Protein AF-A0A5B7B809-F1 (afdb_monomer_lite)

Organism: Davidia involucrata (NCBI:txid16924)

Radius of gyration: 21.1 Å; chains: 1; bounding box: 66×47×59 Å

Structure (mmCIF, N/CA/C/O backbone):
data_AF-A0A5B7B809-F1
#
_entry.id   AF-A0A5B7B809-F1
#
loop_
_atom_site.group_PDB
_atom_site.id
_atom_site.type_symbol
_atom_site.label_atom_id
_atom_site.label_alt_id
_atom_site.label_comp_id
_atom_site.label_asym_id
_atom_site.label_entity_id
_atom_site.label_seq_id
_atom_site.pdbx_PDB_ins_code
_atom_site.Cartn_x
_atom_site.Cartn_y
_atom_site.Cartn_z
_atom_site.occupancy
_atom_site.B_iso_or_equiv
_atom_site.auth_seq_id
_atom_site.auth_comp_id
_atom_site.auth_asym_id
_atom_site.auth_atom_id
_atom_site.pdbx_PDB_model_num
ATOM 1 N N . MET A 1 1 ? 51.586 -16.827 5.866 1.00 37.41 1 MET A N 1
ATOM 2 C CA . MET A 1 1 ? 50.825 -16.587 4.621 1.00 37.41 1 MET A CA 1
ATOM 3 C C . MET A 1 1 ? 49.562 -17.433 4.692 1.00 37.41 1 MET A C 1
ATOM 5 O O . MET A 1 1 ? 49.615 -18.601 4.342 1.00 37.41 1 MET A O 1
ATOM 9 N N . ALA A 1 2 ? 48.480 -16.901 5.261 1.00 33.03 2 ALA A N 1
ATOM 10 C CA . ALA A 1 2 ? 47.206 -17.611 5.358 1.00 33.03 2 ALA A CA 1
ATOM 11 C C . ALA A 1 2 ? 46.250 -17.014 4.320 1.00 33.03 2 ALA A C 1
ATOM 13 O O . ALA A 1 2 ? 45.873 -15.849 4.419 1.00 33.03 2 ALA A O 1
ATOM 14 N N . THR A 1 3 ? 45.928 -17.790 3.290 1.00 38.66 3 THR A N 1
ATOM 15 C CA . THR A 1 3 ? 44.943 -17.448 2.263 1.00 38.66 3 THR A CA 1
ATOM 16 C C . THR A 1 3 ? 43.548 -17.733 2.808 1.00 38.66 3 THR A C 1
ATOM 18 O O . THR A 1 3 ? 43.188 -18.892 3.003 1.00 38.66 3 THR A O 1
ATOM 21 N N . ALA A 1 4 ? 42.774 -16.682 3.072 1.00 37.88 4 ALA A N 1
ATOM 22 C CA . ALA A 1 4 ? 41.364 -16.802 3.412 1.00 37.88 4 ALA A CA 1
ATOM 23 C C . ALA A 1 4 ? 40.571 -17.158 2.147 1.00 37.88 4 ALA A C 1
ATOM 25 O O . ALA A 1 4 ? 40.455 -16.359 1.219 1.00 37.88 4 ALA A O 1
ATOM 26 N N . THR A 1 5 ? 40.051 -18.381 2.103 1.00 42.38 5 THR A N 1
ATOM 27 C CA . THR A 1 5 ? 39.074 -18.837 1.116 1.00 42.38 5 THR A CA 1
ATOM 28 C C . THR A 1 5 ? 37.748 -18.132 1.386 1.00 42.38 5 THR A C 1
ATOM 30 O O . THR A 1 5 ? 37.095 -18.389 2.398 1.00 42.38 5 THR A O 1
ATOM 33 N N . GLY A 1 6 ? 37.370 -17.207 0.503 1.00 36.84 6 GLY A N 1
ATOM 34 C CA . GLY A 1 6 ? 36.058 -16.574 0.523 1.00 36.84 6 GLY A CA 1
ATOM 35 C C . GLY A 1 6 ? 34.984 -17.606 0.200 1.00 36.84 6 GLY A C 1
ATOM 36 O O . GLY A 1 6 ? 34.872 -18.051 -0.939 1.00 36.84 6 GLY A O 1
ATOM 37 N N . ASN A 1 7 ? 34.203 -17.996 1.204 1.00 36.16 7 ASN A N 1
ATOM 38 C CA . ASN A 1 7 ? 33.003 -18.791 0.991 1.00 36.16 7 ASN A CA 1
ATOM 39 C C . ASN A 1 7 ? 31.979 -17.921 0.254 1.00 36.16 7 ASN A C 1
ATOM 41 O O . ASN A 1 7 ? 31.489 -16.935 0.808 1.00 36.16 7 ASN A O 1
ATOM 45 N N . SER A 1 8 ? 31.660 -18.275 -0.995 1.00 41.19 8 SER A N 1
ATOM 46 C CA . SER A 1 8 ? 30.515 -17.699 -1.695 1.00 41.19 8 SER A CA 1
ATOM 47 C C . SER A 1 8 ? 29.258 -18.094 -0.931 1.00 41.19 8 SER A C 1
ATOM 49 O O . SER A 1 8 ? 28.931 -19.280 -0.831 1.00 41.19 8 SER A O 1
ATOM 51 N N . ILE A 1 9 ? 28.569 -17.112 -0.363 1.00 42.69 9 ILE A N 1
ATOM 52 C CA . ILE A 1 9 ? 27.292 -17.345 0.297 1.00 42.69 9 ILE A CA 1
ATOM 53 C C . ILE A 1 9 ? 26.290 -17.692 -0.805 1.00 42.69 9 ILE A C 1
ATOM 55 O O . ILE A 1 9 ? 25.851 -16.836 -1.568 1.00 42.69 9 ILE A O 1
ATOM 59 N N . HIS A 1 10 ? 25.972 -18.977 -0.909 1.00 42.28 10 HIS A N 1
ATOM 60 C CA . HIS A 1 10 ? 24.929 -19.494 -1.778 1.00 42.28 10 HIS A CA 1
ATOM 61 C C . HIS A 1 10 ? 23.577 -19.197 -1.107 1.00 42.28 10 HIS A C 1
ATOM 63 O O . HIS A 1 10 ? 23.040 -20.023 -0.371 1.00 42.28 10 HIS A O 1
ATOM 69 N N . LEU A 1 11 ? 23.051 -17.982 -1.290 1.00 39.31 11 LEU A N 1
ATOM 70 C CA . LEU A 1 11 ? 21.690 -17.634 -0.872 1.00 39.31 11 LEU A CA 1
ATOM 71 C C . LEU A 1 11 ? 20.695 -18.232 -1.871 1.00 39.31 11 LEU A C 1
ATOM 73 O O . LEU A 1 11 ? 20.214 -17.558 -2.775 1.00 39.31 11 LEU A O 1
ATOM 77 N N . SER A 1 12 ? 20.381 -19.516 -1.707 1.00 46.53 12 SER A N 1
ATOM 78 C CA . SER A 1 12 ? 19.168 -20.097 -2.280 1.00 46.53 12 SER A CA 1
ATOM 79 C C . SER A 1 12 ? 18.039 -20.010 -1.252 1.00 46.53 12 SER A C 1
ATOM 81 O O . SER A 1 12 ? 17.805 -20.941 -0.483 1.00 46.53 12 SER A O 1
ATOM 83 N N . SER A 1 13 ? 17.333 -18.884 -1.239 1.00 43.41 13 SER A N 1
ATOM 84 C CA . SER A 1 13 ? 15.960 -18.808 -0.743 1.00 43.41 13 SER A CA 1
ATOM 85 C C . SER A 1 13 ? 15.155 -18.038 -1.782 1.00 43.41 13 SER A C 1
ATOM 87 O O . SER A 1 13 ? 15.250 -16.825 -1.927 1.00 43.41 13 SER A O 1
ATOM 89 N N . SER A 1 14 ? 14.427 -18.806 -2.583 1.00 50.31 14 SER A N 1
ATOM 90 C CA . SER A 1 14 ? 13.632 -18.423 -3.747 1.00 50.31 14 SER A CA 1
ATOM 91 C C . SER A 1 14 ? 12.441 -17.535 -3.374 1.00 50.31 14 SER A C 1
ATOM 93 O O . SER A 1 14 ? 11.286 -17.926 -3.521 1.00 50.31 14 SER A O 1
ATOM 95 N N . ARG A 1 15 ? 12.708 -16.335 -2.854 1.00 54.28 15 ARG A N 1
ATOM 96 C CA . ARG A 1 15 ? 11.774 -15.218 -2.973 1.00 54.28 15 ARG A CA 1
ATOM 97 C C . ARG A 1 15 ? 12.020 -14.597 -4.347 1.00 54.28 15 ARG A C 1
ATOM 99 O O . ARG A 1 15 ? 13.177 -14.276 -4.621 1.00 54.28 15 ARG A O 1
ATOM 106 N N . PRO A 1 16 ? 10.990 -14.430 -5.193 1.00 57.25 16 PRO A N 1
ATOM 107 C CA . PRO A 1 16 ? 11.115 -13.638 -6.408 1.00 57.25 16 PRO A CA 1
ATOM 108 C C . PRO A 1 16 ? 11.722 -12.287 -6.029 1.00 57.25 16 PRO A C 1
ATOM 110 O O . PRO A 1 16 ? 11.182 -11.568 -5.181 1.00 57.25 16 PRO A O 1
ATOM 113 N N . GLN A 1 17 ? 12.917 -12.008 -6.537 1.00 74.00 17 GLN A N 1
ATOM 114 C CA . GLN A 1 17 ? 13.654 -10.813 -6.164 1.00 74.00 17 GLN A CA 1
ATOM 115 C C . GLN A 1 17 ? 13.218 -9.697 -7.106 1.00 74.00 17 GLN A C 1
ATOM 117 O O . GLN A 1 17 ? 13.199 -9.875 -8.320 1.00 74.00 17 GLN A O 1
ATOM 122 N N . LEU A 1 18 ? 12.859 -8.539 -6.551 1.00 84.75 18 LEU A N 1
ATOM 123 C CA . LEU A 1 18 ? 12.642 -7.344 -7.362 1.00 84.75 18 LEU A CA 1
ATOM 124 C C . LEU A 1 18 ? 13.931 -7.020 -8.130 1.00 84.75 18 LEU A C 1
ATOM 126 O O . LEU A 1 18 ? 14.962 -6.724 -7.520 1.00 84.75 18 LEU A O 1
ATOM 130 N N . ASP A 1 19 ? 13.861 -7.051 -9.456 1.00 87.06 19 ASP A N 1
ATOM 131 C CA . ASP A 1 19 ? 14.904 -6.561 -10.341 1.00 87.06 19 ASP A CA 1
ATOM 132 C C . ASP A 1 19 ? 14.820 -5.033 -10.409 1.00 87.06 19 ASP A C 1
ATOM 134 O O . ASP A 1 19 ? 13.954 -4.435 -11.054 1.00 87.06 19 ASP A O 1
ATOM 138 N N . LEU A 1 20 ? 15.741 -4.392 -9.692 1.00 89.94 20 LEU A N 1
ATOM 139 C CA . LEU A 1 20 ? 15.871 -2.938 -9.644 1.00 89.94 20 LEU A CA 1
ATOM 140 C C . LEU A 1 20 ? 16.749 -2.390 -10.781 1.00 89.94 20 LEU A C 1
ATOM 142 O O . LEU A 1 20 ? 16.974 -1.178 -10.856 1.00 89.94 20 LEU A O 1
ATOM 146 N N . SER A 1 21 ? 17.282 -3.243 -11.660 1.00 88.19 21 SER A N 1
ATOM 147 C CA . SER A 1 21 ? 18.112 -2.793 -12.773 1.00 88.19 21 SER A CA 1
ATOM 148 C C . SER A 1 21 ? 17.290 -1.935 -13.740 1.00 88.19 21 SER A C 1
ATOM 150 O O . SER A 1 21 ? 16.198 -2.291 -14.180 1.00 88.19 21 SER A O 1
ATOM 152 N N . GLY A 1 22 ? 17.798 -0.737 -14.040 1.00 88.69 22 GLY A N 1
ATOM 153 C CA . GLY A 1 22 ? 17.085 0.236 -14.872 1.00 88.69 22 GLY A CA 1
ATOM 154 C C . GLY A 1 22 ? 15.855 0.869 -14.210 1.00 88.69 22 GLY A C 1
ATOM 155 O O . GLY A 1 22 ? 15.109 1.565 -14.901 1.00 88.69 22 GLY A O 1
ATOM 156 N N . ALA A 1 23 ? 15.636 0.654 -12.906 1.00 92.19 23 ALA A N 1
ATOM 157 C CA . ALA A 1 23 ? 14.515 1.252 -12.197 1.00 92.19 23 ALA A CA 1
ATOM 158 C C . ALA A 1 23 ? 14.549 2.783 -12.283 1.00 92.19 23 ALA A C 1
ATOM 160 O O . ALA A 1 23 ? 15.600 3.412 -12.138 1.00 92.19 23 ALA A O 1
ATOM 161 N N . ALA A 1 24 ? 13.389 3.389 -12.514 1.00 91.56 24 ALA A N 1
ATOM 162 C CA . ALA A 1 24 ? 13.268 4.834 -12.659 1.00 91.56 24 ALA A CA 1
ATOM 163 C C . ALA A 1 24 ? 11.971 5.335 -12.032 1.00 91.56 24 ALA A C 1
ATOM 165 O O . ALA A 1 24 ? 10.927 4.698 -12.155 1.00 91.56 24 ALA A O 1
ATOM 166 N N . ILE A 1 25 ? 12.022 6.510 -11.406 1.00 90.69 25 ILE A N 1
ATOM 167 C CA . ILE A 1 25 ? 10.812 7.190 -10.946 1.00 90.69 25 ILE A CA 1
ATOM 168 C C . ILE A 1 25 ? 10.044 7.664 -12.184 1.00 90.69 25 ILE A C 1
ATOM 170 O O . ILE A 1 25 ? 10.573 8.394 -13.024 1.00 90.69 25 ILE A O 1
ATOM 174 N N . GLN A 1 26 ? 8.800 7.215 -12.303 1.00 83.75 26 GLN A N 1
ATOM 175 C CA . GLN A 1 26 ? 7.858 7.599 -13.336 1.00 83.75 26 GLN A CA 1
ATOM 176 C C . GLN A 1 26 ? 6.754 8.442 -12.696 1.00 83.75 26 GLN A C 1
ATOM 178 O O . GLN A 1 26 ? 5.840 7.921 -12.058 1.00 83.75 26 GLN A O 1
ATOM 183 N N . GLY A 1 27 ? 6.879 9.748 -12.893 1.00 73.94 27 GLY A N 1
ATOM 184 C CA . GLY A 1 27 ? 5.931 10.771 -12.478 1.00 73.94 27 GLY A CA 1
ATOM 185 C C . GLY A 1 27 ? 6.542 12.153 -12.678 1.00 73.94 27 GLY A C 1
ATOM 186 O O . GLY A 1 27 ? 7.763 12.279 -12.816 1.00 73.94 27 GLY A O 1
ATOM 187 N N . ASN A 1 28 ? 5.711 13.188 -12.762 1.00 69.31 28 ASN A N 1
ATOM 188 C CA . ASN A 1 28 ? 6.207 14.566 -12.733 1.00 69.31 28 ASN A CA 1
ATOM 189 C C . ASN A 1 28 ? 6.385 15.023 -11.269 1.00 69.31 28 ASN A C 1
ATOM 191 O O . ASN A 1 28 ? 5.899 14.375 -10.347 1.00 69.31 28 ASN A O 1
ATOM 195 N N . PHE A 1 29 ? 7.071 16.146 -11.038 1.00 65.25 29 PHE A N 1
ATOM 196 C CA . PHE A 1 29 ? 7.251 16.690 -9.680 1.00 65.25 29 PHE A CA 1
ATOM 197 C C . PHE A 1 29 ? 5.934 17.121 -9.003 1.00 65.25 29 PHE A C 1
ATOM 199 O O . PHE A 1 29 ? 5.932 17.418 -7.812 1.00 65.25 29 PHE A O 1
ATOM 206 N N . GLU A 1 30 ? 4.829 17.176 -9.749 1.00 68.50 30 GLU A N 1
ATOM 207 C CA . GLU A 1 30 ? 3.506 17.562 -9.253 1.00 68.50 30 GLU A CA 1
ATOM 208 C C . GLU A 1 30 ? 2.652 16.349 -8.841 1.00 68.50 30 GLU A C 1
ATOM 210 O O . GLU A 1 30 ? 1.626 16.503 -8.173 1.00 68.50 30 GLU A O 1
ATOM 215 N N . GLU A 1 31 ? 3.063 15.134 -9.213 1.00 75.38 31 GLU A N 1
ATOM 216 C CA . GLU A 1 31 ? 2.361 13.899 -8.899 1.00 75.38 31 GLU A CA 1
ATOM 217 C C . GLU A 1 31 ? 2.581 13.544 -7.427 1.00 75.38 31 GLU A C 1
ATOM 219 O O . GLU A 1 31 ? 3.708 13.401 -6.955 1.00 75.38 31 GLU A O 1
ATOM 224 N N . ARG A 1 32 ? 1.480 13.419 -6.675 1.00 77.00 32 ARG A N 1
ATOM 225 C CA . ARG A 1 32 ? 1.528 13.216 -5.218 1.00 77.00 32 ARG A CA 1
ATOM 226 C C . ARG A 1 32 ? 2.172 11.898 -4.801 1.00 77.00 32 ARG A C 1
ATOM 228 O O . ARG A 1 32 ? 2.713 11.832 -3.698 1.00 77.00 32 ARG A O 1
ATOM 235 N N . ASP A 1 33 ? 2.066 10.880 -5.647 1.00 82.81 33 ASP A N 1
ATOM 236 C CA . ASP A 1 33 ? 2.520 9.521 -5.379 1.00 82.81 33 ASP A CA 1
ATOM 237 C C . ASP A 1 33 ? 3.118 8.925 -6.675 1.00 82.81 33 ASP A C 1
ATOM 239 O O . ASP A 1 33 ? 2.459 8.141 -7.360 1.00 82.81 33 ASP A O 1
ATOM 243 N N . PRO A 1 34 ? 4.341 9.337 -7.072 1.00 89.00 34 PRO A N 1
ATOM 244 C CA . PRO A 1 34 ? 4.961 8.864 -8.305 1.00 89.00 34 PRO A CA 1
ATOM 245 C C . PRO A 1 34 ? 5.274 7.366 -8.220 1.00 89.00 34 PRO A C 1
ATOM 247 O O . PRO A 1 34 ? 5.625 6.832 -7.165 1.00 89.00 34 PRO A O 1
ATOM 250 N N . THR A 1 35 ? 5.183 6.679 -9.356 1.00 91.00 35 THR A N 1
ATOM 251 C CA . THR A 1 35 ? 5.447 5.234 -9.437 1.00 91.00 35 THR A CA 1
ATOM 252 C C . THR A 1 35 ? 6.922 4.952 -9.705 1.00 91.00 35 THR A C 1
ATOM 254 O O . THR A 1 35 ? 7.642 5.805 -10.224 1.00 91.00 35 THR A O 1
ATOM 257 N N . ILE A 1 36 ? 7.395 3.746 -9.390 1.00 91.75 36 ILE A N 1
ATOM 258 C CA . ILE A 1 36 ? 8.725 3.285 -9.806 1.00 91.75 36 ILE A CA 1
ATOM 259 C C . ILE A 1 36 ? 8.543 2.288 -10.942 1.00 91.75 36 ILE A C 1
ATOM 261 O O . ILE A 1 36 ? 7.979 1.212 -10.756 1.00 91.75 36 ILE A O 1
ATOM 265 N N . LEU A 1 37 ? 9.030 2.639 -12.125 1.00 91.00 37 LEU A N 1
ATOM 266 C CA . LEU A 1 37 ? 9.118 1.721 -13.246 1.00 91.00 37 LEU A CA 1
ATOM 267 C C . LEU A 1 37 ? 10.228 0.703 -12.980 1.00 91.00 37 LEU A C 1
ATOM 269 O O . LEU A 1 37 ? 11.355 1.095 -12.691 1.00 91.00 37 LEU A O 1
ATOM 273 N N . LEU A 1 38 ? 9.915 -0.579 -13.152 1.00 90.69 38 LEU A N 1
ATOM 274 C CA . LEU A 1 38 ? 10.848 -1.702 -13.092 1.00 90.69 38 LEU A CA 1
ATOM 275 C C . LEU A 1 38 ? 10.884 -2.375 -14.475 1.00 90.69 38 LEU A C 1
ATOM 277 O O . LEU A 1 38 ? 10.089 -3.281 -14.747 1.00 90.69 38 LEU A O 1
ATOM 281 N N . PRO A 1 39 ? 11.737 -1.891 -15.398 1.00 88.50 39 PRO A N 1
ATOM 282 C CA . PRO A 1 39 ? 11.664 -2.257 -16.812 1.00 88.50 39 PRO A CA 1
ATOM 283 C C . PRO A 1 39 ? 12.177 -3.662 -17.128 1.00 88.50 39 PRO A C 1
ATOM 285 O O . PRO A 1 39 ? 11.871 -4.164 -18.200 1.00 88.50 39 PRO A O 1
ATOM 288 N N . ASN A 1 40 ? 12.954 -4.263 -16.226 1.00 87.56 40 ASN A N 1
ATOM 289 C CA . ASN A 1 40 ? 13.552 -5.587 -16.405 1.00 87.56 40 ASN A CA 1
ATOM 290 C C . ASN A 1 40 ? 12.880 -6.656 -15.527 1.00 87.56 40 ASN A C 1
ATOM 292 O O . ASN A 1 40 ? 13.325 -7.802 -15.475 1.00 87.56 40 ASN A O 1
ATOM 296 N N . GLN A 1 41 ? 11.789 -6.289 -14.848 1.00 87.25 41 GLN A N 1
ATOM 297 C CA . GLN A 1 41 ? 11.091 -7.182 -13.939 1.00 87.25 41 GLN A CA 1
ATOM 298 C C . GLN A 1 41 ? 10.377 -8.302 -14.698 1.00 87.25 41 GLN A C 1
ATOM 300 O O . GLN A 1 41 ? 9.337 -8.086 -15.322 1.00 87.25 41 GLN A O 1
ATOM 305 N N . SER A 1 42 ? 10.942 -9.506 -14.629 1.00 79.25 42 SER A N 1
ATOM 306 C CA . SER A 1 42 ? 10.481 -10.665 -15.396 1.00 79.25 42 SER A CA 1
ATOM 307 C C . SER A 1 42 ? 9.603 -11.620 -14.595 1.00 79.25 42 SER A C 1
ATOM 309 O O . SER A 1 42 ? 8.625 -12.124 -15.152 1.00 79.25 42 SER A O 1
ATOM 311 N N . ASP A 1 43 ? 9.864 -11.798 -13.304 1.00 75.25 43 ASP A N 1
ATOM 312 C CA . ASP A 1 43 ? 9.054 -12.656 -12.439 1.00 75.25 43 ASP A CA 1
ATOM 313 C C . ASP A 1 43 ? 7.660 -12.064 -12.218 1.00 75.25 43 ASP A C 1
ATOM 315 O O . ASP A 1 43 ? 7.504 -10.858 -11.996 1.00 75.25 43 ASP A O 1
ATOM 319 N N . ASP A 1 44 ? 6.630 -12.908 -12.280 1.00 66.81 44 ASP A N 1
ATOM 320 C CA . ASP A 1 44 ? 5.310 -12.540 -11.782 1.00 66.81 44 ASP A CA 1
ATOM 321 C C . ASP A 1 44 ? 5.371 -12.518 -10.266 1.00 66.81 44 ASP A C 1
ATOM 323 O O . ASP A 1 44 ? 5.537 -13.552 -9.619 1.00 66.81 44 ASP A O 1
ATOM 327 N N . ILE A 1 45 ? 5.286 -11.313 -9.701 1.00 66.88 45 ILE A N 1
ATOM 328 C CA . ILE A 1 45 ? 5.298 -11.161 -8.258 1.00 66.88 45 ILE A CA 1
ATOM 329 C C . ILE A 1 45 ? 4.031 -10.497 -7.757 1.00 66.88 45 ILE A C 1
ATOM 331 O O . ILE A 1 45 ? 3.711 -9.354 -8.085 1.00 66.88 45 ILE A O 1
ATOM 335 N N . SER A 1 46 ? 3.362 -11.221 -6.869 1.00 66.06 46 SER A N 1
ATOM 336 C CA . SER A 1 46 ? 2.249 -10.746 -6.057 1.00 66.06 46 SER A CA 1
ATOM 337 C C . SER A 1 46 ? 2.771 -9.928 -4.873 1.00 66.06 46 SER A C 1
ATOM 339 O O . SER A 1 46 ? 2.650 -10.326 -3.717 1.00 66.06 46 SER A O 1
ATOM 341 N N . HIS A 1 47 ? 3.416 -8.792 -5.140 1.00 71.25 47 HIS A N 1
ATOM 342 C CA . HIS A 1 47 ? 3.838 -7.881 -4.079 1.00 71.25 47 HIS A CA 1
ATOM 343 C C . HIS A 1 47 ? 2.676 -6.971 -3.709 1.00 71.25 47 HIS A C 1
ATOM 345 O O . HIS A 1 47 ? 2.529 -5.916 -4.311 1.00 71.25 47 HIS A O 1
ATOM 351 N N . LEU A 1 48 ? 1.863 -7.370 -2.734 1.00 87.44 48 LEU A N 1
ATOM 352 C CA . LEU A 1 48 ? 1.056 -6.443 -1.947 1.00 87.44 48 LEU A CA 1
ATOM 353 C C . LEU A 1 48 ? 1.674 -6.373 -0.552 1.00 87.44 48 LEU A C 1
ATOM 355 O O . LEU A 1 48 ? 1.735 -7.381 0.148 1.00 87.44 48 LEU A O 1
ATOM 359 N N . ALA A 1 49 ? 2.143 -5.193 -0.164 1.00 89.19 49 ALA A N 1
ATOM 360 C CA . ALA A 1 49 ? 2.653 -4.926 1.173 1.00 89.19 49 ALA A CA 1
ATOM 361 C C . ALA A 1 49 ? 1.854 -3.793 1.811 1.00 89.19 49 ALA A C 1
ATOM 363 O O . ALA A 1 49 ? 1.531 -2.797 1.155 1.00 89.19 49 ALA A O 1
ATOM 364 N N . LEU A 1 50 ? 1.540 -3.954 3.092 1.00 93.62 50 LEU A N 1
ATOM 365 C CA . LEU A 1 50 ? 0.683 -3.038 3.827 1.00 93.62 50 LEU A CA 1
ATOM 366 C C . LEU A 1 50 ? 1.336 -2.647 5.155 1.00 93.62 50 LEU A C 1
ATOM 368 O O . LEU A 1 50 ? 1.802 -3.499 5.895 1.00 93.62 50 LEU A O 1
ATOM 372 N N . ASP A 1 51 ? 1.345 -1.365 5.482 1.00 95.44 51 ASP A N 1
ATOM 373 C CA . ASP A 1 51 ? 1.771 -0.851 6.782 1.00 95.44 51 ASP A CA 1
ATOM 374 C C . ASP A 1 51 ? 0.614 -0.061 7.390 1.00 95.44 51 ASP A C 1
ATOM 376 O O . ASP A 1 51 ? 0.223 0.982 6.857 1.00 95.44 51 ASP A O 1
ATOM 380 N N . ILE A 1 52 ? 0.034 -0.572 8.475 1.00 96.62 52 ILE A N 1
ATOM 381 C CA . ILE A 1 52 ? -1.135 0.027 9.122 1.00 96.62 52 ILE A CA 1
ATOM 382 C C . ILE A 1 52 ? -0.703 0.703 10.426 1.00 96.62 52 ILE A C 1
ATOM 384 O O . ILE A 1 52 ? -0.751 0.119 11.513 1.00 96.62 52 ILE A O 1
ATOM 388 N N . GLY A 1 53 ? -0.313 1.970 10.320 1.00 95.94 53 GLY A N 1
ATOM 389 C CA . GLY A 1 53 ? 0.040 2.803 11.464 1.00 95.94 53 GLY A CA 1
ATOM 390 C C . GLY A 1 53 ? -1.176 3.384 12.191 1.00 95.94 53 GLY A C 1
ATOM 391 O O . GLY A 1 53 ? -2.332 3.213 11.795 1.00 95.94 53 GLY A O 1
ATOM 392 N N . GLY A 1 54 ? -0.913 4.142 13.260 1.00 96.75 54 GLY A N 1
ATOM 393 C CA . GLY A 1 54 ? -1.965 4.807 14.039 1.00 96.75 54 GLY A CA 1
ATOM 394 C C . GLY A 1 54 ? -2.740 5.872 13.254 1.00 96.75 54 GLY A C 1
ATOM 395 O O . GLY A 1 54 ? -3.941 6.030 13.459 1.00 96.75 54 GLY A O 1
ATOM 396 N N . SER A 1 55 ? -2.067 6.572 12.337 1.00 97.75 55 SER A N 1
ATOM 397 C CA . SER A 1 55 ? -2.649 7.686 11.571 1.00 97.75 55 SER A CA 1
ATOM 398 C C . SER A 1 55 ? -2.688 7.451 10.068 1.00 97.75 55 SER A C 1
ATOM 400 O O . SER A 1 55 ? -3.571 7.980 9.397 1.00 97.75 55 SER A O 1
ATOM 402 N N . LEU A 1 56 ? -1.737 6.686 9.538 1.00 97.56 56 LEU A N 1
ATOM 403 C CA . LEU A 1 56 ? -1.606 6.444 8.110 1.00 97.56 56 LEU A CA 1
ATOM 404 C C . LEU A 1 56 ? -1.510 4.954 7.821 1.00 97.56 56 LEU A C 1
ATOM 406 O O . LEU A 1 56 ? -0.794 4.223 8.505 1.00 97.56 56 LEU A O 1
ATOM 410 N N . ILE A 1 57 ? -2.171 4.563 6.742 1.00 97.75 57 ILE A N 1
ATOM 411 C CA . ILE A 1 57 ? -2.001 3.287 6.067 1.00 97.75 57 ILE A CA 1
ATOM 412 C C . ILE A 1 57 ? -1.132 3.545 4.843 1.00 97.75 57 ILE A C 1
ATOM 414 O O . ILE A 1 57 ? -1.442 4.440 4.052 1.00 97.75 57 ILE A O 1
ATOM 418 N N . LYS A 1 58 ? -0.058 2.776 4.673 1.00 96.25 58 LYS A N 1
ATOM 419 C CA . LYS A 1 58 ? 0.781 2.800 3.470 1.00 96.25 58 LYS A CA 1
ATOM 420 C C . LYS A 1 58 ? 0.639 1.466 2.759 1.00 96.25 58 LYS A C 1
ATOM 422 O O . LYS A 1 58 ? 0.794 0.418 3.375 1.00 96.25 58 LYS A O 1
ATOM 427 N N . LEU A 1 59 ? 0.339 1.510 1.473 1.00 94.06 59 LEU A N 1
ATOM 428 C CA . LEU A 1 59 ? 0.146 0.343 0.633 1.00 94.06 59 LEU A CA 1
ATOM 429 C C . LEU A 1 59 ? 1.126 0.420 -0.532 1.00 94.06 59 LEU A C 1
ATOM 431 O O . LEU A 1 59 ? 1.194 1.433 -1.229 1.00 94.06 59 LEU A O 1
ATOM 435 N N . VAL A 1 60 ? 1.868 -0.661 -0.742 1.00 92.75 60 VAL A N 1
ATOM 436 C CA . VAL A 1 60 ? 2.753 -0.829 -1.892 1.00 92.75 60 VAL A CA 1
ATOM 437 C C . VAL A 1 60 ? 2.252 -2.006 -2.705 1.00 92.75 60 VAL A C 1
ATOM 439 O O . VAL A 1 60 ? 2.033 -3.082 -2.146 1.00 92.75 60 VAL A O 1
ATOM 442 N N . TYR A 1 61 ? 2.062 -1.809 -4.009 1.00 91.06 61 TYR A N 1
ATOM 443 C CA . TYR A 1 61 ? 1.685 -2.905 -4.895 1.00 91.06 61 TYR A CA 1
ATOM 444 C C . TYR A 1 61 ? 2.414 -2.881 -6.234 1.00 91.06 61 TYR A C 1
ATOM 446 O O . TYR A 1 61 ? 2.744 -1.816 -6.755 1.00 91.06 61 TYR A O 1
ATOM 454 N N . PHE A 1 62 ? 2.667 -4.059 -6.798 1.00 89.56 62 PHE A N 1
ATOM 455 C CA . PHE A 1 62 ? 3.222 -4.203 -8.141 1.00 89.56 62 PHE A CA 1
ATOM 456 C C . PHE A 1 62 ? 2.110 -4.406 -9.178 1.00 89.56 62 PHE A C 1
ATOM 458 O O . PHE A 1 62 ? 1.160 -5.150 -8.946 1.00 89.56 62 PHE A O 1
ATOM 465 N N . SER A 1 63 ? 2.242 -3.772 -10.342 1.00 86.38 63 SER A N 1
ATOM 466 C CA . SER A 1 63 ? 1.417 -4.053 -11.520 1.00 86.38 63 SER A CA 1
ATOM 467 C C . SER A 1 63 ? 2.300 -4.365 -12.723 1.00 86.38 63 SER A C 1
ATOM 469 O O . SER A 1 63 ? 3.193 -3.574 -13.049 1.00 86.38 63 SER A O 1
ATOM 471 N N . ARG A 1 64 ? 2.009 -5.456 -13.434 1.00 83.56 64 ARG A N 1
ATOM 472 C CA . ARG A 1 64 ? 2.630 -5.760 -14.728 1.00 83.56 64 ARG A CA 1
ATOM 473 C C . ARG A 1 64 ? 2.244 -4.695 -15.757 1.00 83.56 64 ARG A C 1
ATOM 475 O O . ARG A 1 64 ? 1.160 -4.114 -15.678 1.00 83.56 64 ARG A O 1
ATOM 482 N N . HIS A 1 65 ? 3.111 -4.435 -16.730 1.00 72.50 65 HIS A N 1
ATOM 483 C CA . HIS A 1 65 ? 2.689 -3.694 -17.912 1.00 72.50 65 HIS A CA 1
ATOM 484 C C . HIS A 1 65 ? 1.669 -4.562 -18.662 1.00 72.50 65 HIS A C 1
ATOM 486 O O . HIS A 1 65 ? 2.038 -5.597 -19.206 1.00 72.50 65 HIS A O 1
ATOM 492 N N . GLU A 1 66 ? 0.385 -4.195 -18.648 1.00 58.34 66 GLU A N 1
ATOM 493 C CA . GLU A 1 66 ? -0.586 -4.890 -19.490 1.00 58.34 66 GLU A CA 1
ATOM 494 C C . GLU A 1 66 ? -0.191 -4.669 -20.950 1.00 58.34 66 GLU A C 1
ATOM 496 O O . GLU A 1 66 ? 0.021 -3.532 -21.398 1.00 58.34 66 GLU A O 1
ATOM 501 N N . ASP A 1 67 ? -0.065 -5.767 -21.694 1.00 48.69 67 ASP A N 1
ATOM 502 C CA . ASP A 1 67 ? -0.036 -5.691 -23.139 1.00 48.69 67 ASP A CA 1
ATOM 503 C C . ASP A 1 67 ? -1.295 -4.952 -23.582 1.00 48.69 67 ASP A C 1
ATOM 505 O O . ASP A 1 67 ? -2.423 -5.299 -23.231 1.00 48.69 67 ASP A O 1
ATOM 509 N N . ARG A 1 68 ? -1.121 -3.956 -24.442 1.00 42.69 68 ARG A N 1
ATOM 510 C CA . ARG A 1 68 ? -2.222 -3.331 -25.174 1.00 42.69 68 ARG A CA 1
ATOM 511 C C . ARG A 1 68 ? -2.753 -4.293 -26.258 1.00 42.69 68 ARG A C 1
ATOM 513 O O . ARG A 1 68 ? -2.953 -3.888 -27.400 1.00 42.69 68 ARG A O 1
ATOM 520 N N . SER A 1 69 ? -2.938 -5.577 -25.941 1.00 47.47 69 SER A N 1
ATOM 521 C CA . SER A 1 69 ? -3.253 -6.661 -26.876 1.00 47.47 69 SER A CA 1
ATOM 522 C C . SER A 1 69 ? -4.715 -7.106 -26.772 1.00 47.47 69 SER A C 1
ATOM 524 O O . SER A 1 69 ? -5.033 -8.252 -26.479 1.00 47.47 69 SER A O 1
ATOM 526 N N . ALA A 1 70 ? -5.655 -6.209 -27.080 1.00 44.84 70 ALA A N 1
ATOM 527 C CA . ALA A 1 70 ? -7.052 -6.624 -27.242 1.00 44.84 70 ALA A CA 1
ATOM 528 C C . ALA A 1 70 ? -7.826 -5.893 -28.344 1.00 44.84 70 ALA A C 1
ATOM 530 O O . ALA A 1 70 ? -9.045 -5.832 -28.263 1.00 44.84 70 ALA A O 1
ATOM 531 N N . ASN A 1 71 ? -7.161 -5.359 -29.381 1.00 40.78 71 ASN A N 1
ATOM 532 C CA . ASN A 1 71 ? -7.816 -5.066 -30.668 1.00 40.78 71 ASN A CA 1
ATOM 533 C C . ASN A 1 71 ? -6.810 -4.766 -31.796 1.00 40.78 71 ASN A C 1
ATOM 535 O O . ASN A 1 71 ? -6.753 -3.657 -32.313 1.00 40.78 71 ASN A O 1
ATOM 539 N N . ASP A 1 72 ? -6.062 -5.771 -32.251 1.00 42.56 72 ASP A N 1
ATOM 540 C CA . ASP A 1 72 ? -5.703 -5.805 -33.674 1.00 42.56 72 ASP A CA 1
ATOM 541 C C . ASP A 1 72 ? -5.888 -7.216 -34.235 1.00 42.56 72 ASP A C 1
ATOM 543 O O . ASP A 1 72 ? -4.983 -8.042 -34.347 1.00 42.56 72 ASP A O 1
ATOM 547 N N . ARG A 1 73 ? -7.147 -7.510 -34.561 1.00 51.44 73 ARG A N 1
ATOM 548 C CA . ARG A 1 73 ? -7.575 -8.722 -35.259 1.00 51.44 73 ARG A CA 1
ATOM 549 C C . ARG A 1 73 ? -7.221 -8.703 -36.754 1.00 51.44 73 ARG A C 1
ATOM 551 O O . ARG A 1 73 ? -7.952 -9.304 -37.544 1.00 51.44 73 ARG A O 1
ATOM 558 N N . ARG A 1 74 ? -6.144 -8.054 -37.213 1.00 52.56 74 ARG A N 1
ATOM 559 C CA . ARG A 1 74 ? -5.750 -8.182 -38.626 1.00 52.56 74 ARG A CA 1
ATOM 560 C C . ARG A 1 74 ? -4.295 -7.796 -38.907 1.00 52.56 74 ARG A C 1
ATOM 562 O O . ARG A 1 74 ? -4.026 -6.706 -39.386 1.00 52.56 74 ARG A O 1
ATOM 569 N N . LYS A 1 75 ? -3.398 -8.787 -38.850 1.00 41.97 75 LYS A N 1
ATOM 570 C CA . LYS A 1 75 ? -2.671 -9.331 -40.025 1.00 41.97 75 LYS A CA 1
ATOM 571 C C . LYS A 1 75 ? -1.393 -10.056 -39.595 1.00 41.97 75 LYS A C 1
ATOM 573 O O . LYS A 1 75 ? -0.442 -9.465 -39.104 1.00 41.97 75 LYS A O 1
ATOM 578 N N . LYS A 1 76 ? -1.335 -11.349 -39.924 1.00 49.72 76 LYS A N 1
ATOM 579 C CA . LYS A 1 76 ? -0.073 -12.013 -40.260 1.00 49.72 76 LYS A CA 1
ATOM 580 C C . LYS A 1 76 ? 0.515 -11.306 -41.488 1.00 49.72 76 LYS A C 1
ATOM 582 O O . LYS A 1 76 ? -0.053 -11.453 -42.565 1.00 49.72 76 LYS A O 1
ATOM 587 N N . SER A 1 77 ? 1.640 -10.607 -41.357 1.00 41.06 77 SER A N 1
ATOM 588 C CA . SER A 1 77 ? 2.594 -10.431 -42.462 1.00 41.06 77 SER A CA 1
ATOM 589 C C . SER A 1 77 ? 3.929 -9.867 -41.971 1.00 41.06 77 SER A C 1
ATOM 591 O O . SER A 1 77 ? 4.017 -8.714 -41.576 1.00 41.06 77 SER A O 1
ATOM 593 N N . VAL A 1 78 ? 4.953 -10.720 -42.008 1.00 43.59 78 VAL A N 1
ATOM 594 C CA . VAL A 1 78 ? 6.259 -10.472 -42.640 1.00 43.59 78 VAL A CA 1
ATOM 595 C C . VAL A 1 78 ? 6.845 -9.049 -42.512 1.00 43.59 78 VAL A C 1
ATOM 597 O O . VAL A 1 78 ? 6.460 -8.152 -43.242 1.00 43.59 78 VAL A O 1
ATOM 600 N N . LYS A 1 79 ? 7.865 -8.933 -41.649 1.00 49.75 79 LYS A N 1
ATOM 601 C CA . LYS A 1 79 ? 9.170 -8.251 -41.823 1.00 49.75 79 LYS A CA 1
ATOM 602 C C . LYS A 1 79 ? 9.238 -6.866 -42.527 1.00 49.75 79 LYS A C 1
ATOM 604 O O . LYS A 1 79 ? 8.873 -6.720 -43.682 1.00 49.75 79 LYS A O 1
ATOM 609 N N . VAL A 1 80 ? 10.052 -5.999 -41.902 1.00 38.12 80 VAL A N 1
ATOM 610 C CA . VAL A 1 80 ? 10.891 -4.902 -42.459 1.00 38.12 80 VAL A CA 1
ATOM 611 C C . VAL A 1 80 ? 10.361 -3.464 -42.300 1.00 38.12 80 VAL A C 1
ATOM 613 O O . VAL A 1 80 ? 9.481 -3.025 -43.021 1.00 38.12 80 VAL A O 1
ATOM 616 N N . ARG A 1 81 ? 11.040 -2.742 -41.388 1.00 59.81 81 ARG A N 1
ATOM 617 C CA . ARG A 1 81 ? 11.447 -1.317 -41.391 1.00 59.81 81 ARG A CA 1
ATOM 618 C C . ARG A 1 81 ? 10.502 -0.288 -42.031 1.00 59.81 81 ARG A C 1
ATOM 620 O O . ARG A 1 81 ? 10.497 -0.167 -43.248 1.00 59.81 81 ARG A O 1
ATOM 627 N N . LEU A 1 82 ? 9.945 0.604 -41.208 1.00 42.88 82 LEU A N 1
ATOM 628 C CA . LEU A 1 82 ? 10.042 2.053 -41.427 1.00 42.88 82 LEU A CA 1
ATOM 629 C C . LEU A 1 82 ? 9.702 2.808 -40.133 1.00 42.88 82 LEU A C 1
ATOM 631 O O . LEU A 1 82 ? 8.719 2.514 -39.463 1.00 42.88 82 LEU A O 1
ATOM 635 N N . ASP A 1 83 ? 10.587 3.733 -39.795 1.00 44.16 83 ASP A N 1
ATOM 636 C CA . ASP A 1 83 ? 10.579 4.624 -38.642 1.00 44.16 83 ASP A CA 1
ATOM 637 C C . ASP A 1 83 ? 9.887 5.935 -39.047 1.00 44.16 83 ASP A C 1
ATOM 639 O O . ASP A 1 83 ? 10.349 6.537 -40.013 1.00 44.16 83 ASP A O 1
ATOM 643 N N . VAL A 1 84 ? 8.799 6.342 -38.369 1.00 43.53 84 VAL A N 1
ATOM 644 C CA . VAL A 1 84 ? 8.319 7.740 -38.245 1.00 43.53 84 VAL A CA 1
ATOM 645 C C . VAL A 1 84 ? 7.473 7.870 -36.962 1.00 43.53 84 VAL A C 1
ATOM 647 O O . VAL A 1 84 ? 6.565 7.080 -36.710 1.00 43.53 84 VAL A O 1
ATOM 650 N N . SER A 1 85 ? 7.815 8.876 -36.164 1.00 54.16 85 SER A N 1
ATOM 651 C CA . SER A 1 85 ? 7.555 9.091 -34.737 1.00 54.16 85 SER A CA 1
ATOM 652 C C . SER A 1 85 ? 6.202 9.731 -34.385 1.00 54.16 85 SER A C 1
ATOM 654 O O . SER A 1 85 ? 5.785 10.644 -35.089 1.00 54.16 85 SER A O 1
ATOM 656 N N . ASP A 1 86 ? 5.622 9.380 -33.222 1.00 38.06 86 ASP A N 1
ATOM 657 C CA . ASP A 1 86 ? 5.084 10.364 -32.255 1.00 38.06 86 ASP A CA 1
ATOM 658 C C . ASP A 1 86 ? 4.899 9.761 -30.833 1.00 38.06 86 ASP A C 1
ATOM 660 O O . ASP A 1 86 ? 4.331 8.681 -30.674 1.00 38.06 86 ASP A O 1
ATOM 664 N N . GLY A 1 87 ? 5.397 10.454 -29.799 1.00 40.47 87 GLY A N 1
ATOM 665 C CA . GLY A 1 87 ? 5.025 10.308 -28.375 1.00 40.47 87 GLY A CA 1
ATOM 666 C C . GLY A 1 87 ? 5.371 9.027 -27.579 1.00 40.47 87 GLY A C 1
ATOM 667 O O . GLY A 1 87 ? 4.525 8.168 -27.359 1.00 40.47 87 GLY A O 1
ATOM 6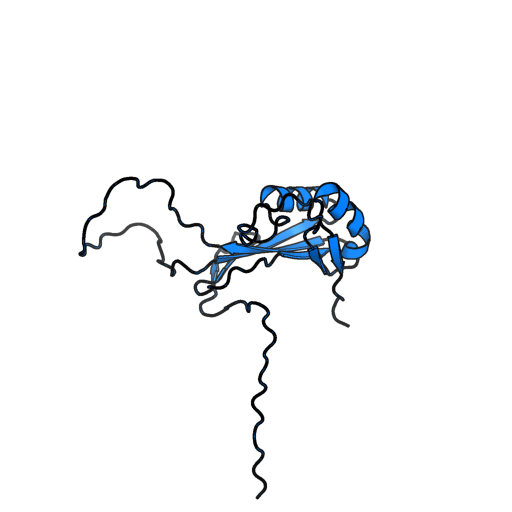68 N N . THR A 1 88 ? 6.571 8.971 -26.986 1.00 44.44 88 THR A N 1
ATOM 669 C CA . THR A 1 88 ? 6.887 8.271 -25.707 1.00 44.44 88 THR A CA 1
ATOM 670 C C . THR A 1 88 ? 6.629 6.758 -25.583 1.00 44.44 88 THR A C 1
ATOM 672 O O . THR A 1 88 ? 6.526 6.246 -24.468 1.00 44.44 88 THR A O 1
ATOM 675 N N . SER A 1 89 ? 6.605 5.986 -26.668 1.00 46.47 89 SER A N 1
ATOM 676 C CA . SER A 1 89 ? 6.593 4.521 -26.546 1.00 46.47 89 SER A CA 1
ATOM 677 C C . SER A 1 89 ? 8.013 3.990 -26.334 1.00 46.47 89 SER A C 1
ATOM 679 O O . SER A 1 89 ? 8.624 3.424 -27.239 1.00 46.47 89 SER A O 1
ATOM 681 N N . ARG A 1 90 ? 8.576 4.198 -25.135 1.00 45.97 90 ARG A N 1
ATOM 682 C CA . ARG A 1 90 ? 9.771 3.457 -24.705 1.00 45.97 90 ARG A CA 1
ATOM 683 C C . ARG A 1 90 ? 9.396 1.974 -24.738 1.00 45.97 90 ARG A C 1
ATOM 685 O O . ARG A 1 90 ? 8.595 1.531 -23.920 1.00 45.97 90 ARG A O 1
ATOM 692 N N . SER A 1 91 ? 9.901 1.239 -25.731 1.00 47.75 91 SER A N 1
ATOM 693 C CA . SER A 1 91 ? 9.661 -0.196 -25.877 1.00 47.75 91 SER A CA 1
ATOM 694 C C . SER A 1 91 ? 10.437 -0.929 -24.788 1.00 47.75 91 SER A C 1
ATOM 696 O O . SER A 1 91 ? 11.562 -1.386 -24.993 1.00 47.75 91 SER A O 1
ATOM 698 N N . TYR A 1 92 ? 9.870 -0.968 -23.591 1.00 46.59 92 TYR A N 1
ATOM 699 C CA . TYR A 1 92 ? 10.341 -1.882 -22.569 1.00 46.59 92 TYR A CA 1
ATOM 700 C C . TYR A 1 92 ? 10.119 -3.309 -23.078 1.00 46.59 92 TYR A C 1
ATOM 702 O O . TYR A 1 92 ? 9.163 -3.541 -23.831 1.00 46.59 92 TYR A O 1
ATOM 710 N N . PRO A 1 93 ? 11.006 -4.261 -22.745 1.00 48.12 93 PRO A N 1
ATOM 711 C CA . PRO A 1 93 ? 10.704 -5.659 -22.993 1.00 48.12 93 PRO A CA 1
ATOM 712 C C . PRO A 1 93 ? 9.313 -5.964 -22.418 1.00 48.12 93 PRO A C 1
ATOM 714 O O . PRO A 1 93 ? 8.902 -5.376 -21.421 1.00 48.12 93 PRO A O 1
ATOM 717 N N . ILE A 1 94 ? 8.597 -6.903 -23.039 1.00 56.22 94 ILE A N 1
ATOM 718 C CA . ILE A 1 94 ? 7.252 -7.395 -22.653 1.00 56.22 94 ILE A CA 1
ATOM 719 C C . ILE A 1 94 ? 7.220 -7.915 -21.182 1.00 56.22 94 ILE A C 1
ATOM 721 O O . ILE A 1 94 ? 6.196 -8.311 -20.637 1.00 56.22 94 ILE A O 1
ATOM 725 N N . LEU A 1 95 ? 8.373 -7.888 -20.512 1.00 66.69 95 LEU A N 1
ATOM 726 C CA . LEU A 1 95 ? 8.680 -8.339 -19.171 1.00 66.69 95 LEU A CA 1
ATOM 727 C C . LEU A 1 95 ? 9.104 -7.115 -18.341 1.00 66.69 95 LEU A C 1
ATOM 729 O O . LEU A 1 95 ? 10.275 -6.753 -18.309 1.00 66.69 95 LEU A O 1
ATOM 733 N N . GLY A 1 96 ? 8.134 -6.434 -17.735 1.00 82.88 96 GLY A N 1
ATOM 734 C CA . GLY A 1 96 ? 8.369 -5.297 -16.850 1.00 82.88 96 GLY A CA 1
ATOM 735 C C . GLY A 1 96 ? 7.095 -4.883 -16.118 1.00 82.88 96 GLY A C 1
ATOM 736 O O . GLY A 1 96 ? 5.993 -5.369 -16.400 1.00 82.88 96 GLY A O 1
ATOM 737 N N . GLY A 1 97 ? 7.216 -3.951 -15.177 1.00 88.69 97 GLY A N 1
ATOM 738 C CA . GLY A 1 97 ? 6.060 -3.441 -14.448 1.00 88.69 97 GLY A CA 1
ATOM 739 C C . GLY A 1 97 ? 6.343 -2.181 -13.653 1.00 88.69 97 GLY A C 1
ATOM 740 O O . GLY A 1 97 ? 7.331 -1.484 -13.883 1.00 88.69 97 GLY A O 1
ATOM 741 N N . ARG A 1 98 ? 5.429 -1.854 -12.743 1.00 89.75 98 ARG A N 1
ATOM 742 C CA . ARG A 1 98 ? 5.484 -0.643 -11.921 1.00 89.75 98 ARG A CA 1
ATOM 743 C C . ARG A 1 98 ? 5.199 -0.983 -10.475 1.00 89.75 98 ARG A C 1
ATOM 745 O O . ARG A 1 98 ? 4.275 -1.741 -10.188 1.00 89.75 98 ARG A O 1
ATOM 752 N N . LEU A 1 99 ? 5.975 -0.385 -9.586 1.00 91.50 99 LEU A N 1
ATOM 753 C CA . LEU A 1 99 ? 5.723 -0.378 -8.159 1.00 91.50 99 LEU A CA 1
ATOM 754 C C . LEU A 1 99 ? 4.975 0.909 -7.806 1.00 91.50 99 LEU A C 1
ATOM 756 O O . LEU A 1 99 ? 5.436 2.015 -8.104 1.00 91.50 99 LEU A O 1
ATOM 760 N N . HIS A 1 100 ? 3.810 0.752 -7.198 1.00 92.56 100 HIS A N 1
ATOM 761 C CA . HIS A 1 100 ? 2.919 1.835 -6.803 1.00 92.56 100 HIS A CA 1
ATOM 762 C C . HIS A 1 100 ? 2.987 2.043 -5.301 1.00 92.56 100 HIS A C 1
ATOM 764 O O . HIS A 1 100 ? 3.043 1.074 -4.546 1.00 92.56 100 HIS A O 1
ATOM 770 N N . PHE A 1 101 ? 2.902 3.300 -4.884 1.00 93.44 101 PHE A N 1
ATOM 771 C CA . PHE A 1 101 ? 2.825 3.702 -3.486 1.00 93.44 101 PHE A CA 1
ATOM 772 C C . PHE A 1 101 ? 1.513 4.447 -3.291 1.00 93.44 101 PHE A C 1
ATOM 774 O O . PHE A 1 101 ? 1.217 5.381 -4.027 1.00 93.44 101 PHE A O 1
ATOM 781 N N . VAL A 1 102 ? 0.705 4.020 -2.328 1.00 94.44 102 VAL A N 1
ATOM 782 C CA . VAL A 1 102 ? -0.586 4.643 -2.032 1.00 94.4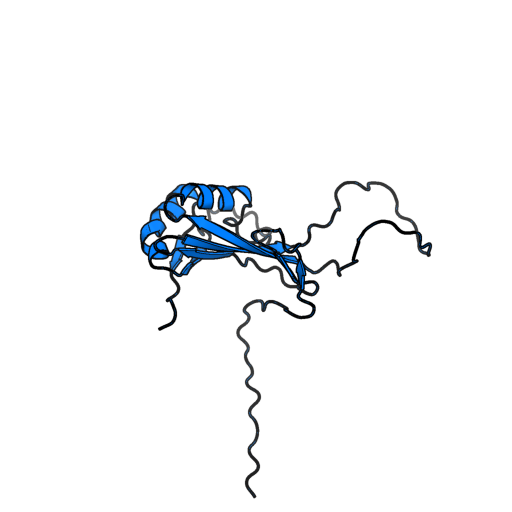4 102 VAL A CA 1
ATOM 783 C C . VAL A 1 102 ? -0.702 4.823 -0.529 1.00 94.44 102 VAL A C 1
ATOM 785 O O . VAL A 1 102 ? -0.278 3.964 0.245 1.00 94.44 102 VAL A O 1
ATOM 788 N N . LYS A 1 103 ? -1.272 5.947 -0.102 1.00 95.75 103 LYS A N 1
ATOM 789 C CA . LYS A 1 103 ? -1.491 6.252 1.311 1.00 95.75 103 LYS A CA 1
ATOM 790 C C . LYS A 1 103 ? -2.947 6.591 1.590 1.00 95.75 103 LYS A C 1
ATOM 792 O O . LYS A 1 103 ? -3.591 7.274 0.799 1.00 95.75 103 LYS A O 1
ATOM 797 N N . PHE A 1 104 ? -3.424 6.158 2.749 1.00 97.38 104 PHE A N 1
ATOM 798 C CA . PHE A 1 104 ? -4.751 6.471 3.274 1.00 97.38 104 PHE A CA 1
ATOM 799 C C . PHE A 1 104 ? -4.625 6.928 4.726 1.00 97.38 104 PHE A C 1
ATOM 801 O O . PHE A 1 104 ? -3.700 6.531 5.432 1.00 97.38 104 PHE A O 1
ATOM 808 N N . GLU A 1 105 ? -5.562 7.742 5.199 1.00 97.81 105 GLU A N 1
ATOM 809 C CA . GLU A 1 105 ? -5.703 7.980 6.637 1.00 97.81 105 GLU A CA 1
ATOM 810 C C . GLU A 1 105 ? -6.247 6.709 7.303 1.00 97.81 105 GLU A C 1
ATOM 812 O O . GLU A 1 105 ? -7.193 6.102 6.801 1.00 97.81 105 GLU A O 1
ATOM 817 N N . THR A 1 106 ? -5.702 6.306 8.454 1.00 98.00 106 THR A N 1
ATOM 818 C CA . THR A 1 106 ? -6.164 5.104 9.179 1.00 98.00 106 THR A CA 1
ATOM 819 C C . THR A 1 106 ? -7.633 5.212 9.592 1.00 98.00 106 THR A C 1
ATOM 821 O O . THR A 1 106 ? -8.352 4.216 9.628 1.00 98.00 106 THR A O 1
ATOM 824 N N . THR A 1 107 ? -8.118 6.429 9.849 1.00 98.12 107 THR A N 1
ATOM 825 C CA . THR A 1 107 ? -9.537 6.718 10.119 1.00 98.12 107 THR A CA 1
ATOM 826 C C . THR A 1 107 ? -10.449 6.386 8.935 1.00 98.12 107 THR A C 1
ATOM 828 O O . THR A 1 107 ? -11.635 6.130 9.134 1.00 98.12 107 THR A O 1
ATOM 831 N N . LYS A 1 108 ? -9.901 6.337 7.717 1.00 97.75 108 LYS A N 1
ATOM 832 C CA . LYS A 1 108 ? -10.592 6.054 6.454 1.00 97.75 108 LYS A CA 1
ATOM 833 C C . LYS A 1 108 ? -10.262 4.665 5.908 1.00 97.75 108 LYS A C 1
ATOM 835 O O . LYS A 1 108 ? -10.212 4.460 4.700 1.00 97.75 108 LYS A O 1
ATOM 840 N N . ILE A 1 109 ? -10.069 3.682 6.788 1.00 97.69 109 ILE A N 1
ATOM 841 C CA . ILE A 1 109 ? -9.696 2.312 6.402 1.00 97.69 109 ILE A CA 1
ATOM 842 C C . ILE A 1 109 ? -10.612 1.684 5.336 1.00 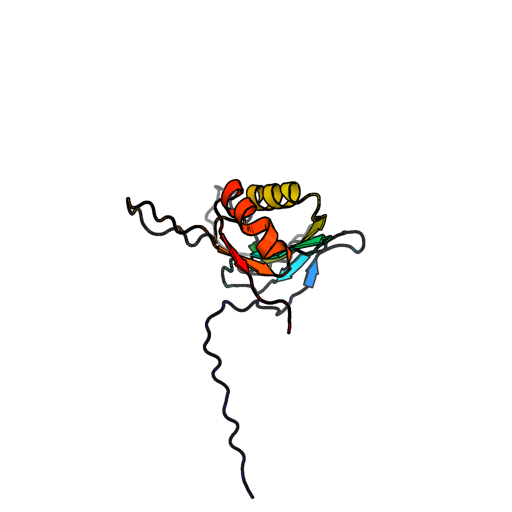97.69 109 ILE A C 1
ATOM 844 O O . ILE A 1 109 ? -10.137 0.923 4.501 1.00 97.69 109 ILE A O 1
ATOM 848 N N . ASN A 1 110 ? -11.899 2.044 5.300 1.00 97.75 110 ASN A N 1
ATOM 849 C CA . ASN A 1 110 ? -12.816 1.573 4.260 1.00 97.75 110 ASN A CA 1
ATOM 850 C C . ASN A 1 110 ? -12.382 1.993 2.846 1.00 97.75 110 ASN A C 1
ATOM 852 O O . ASN A 1 110 ? -12.455 1.171 1.944 1.00 97.75 110 ASN A O 1
ATOM 856 N N . GLU A 1 111 ? -11.855 3.209 2.661 1.00 97.94 111 GLU A N 1
ATOM 857 C CA . GLU A 1 111 ? -11.338 3.658 1.357 1.00 97.94 111 GLU A CA 1
ATOM 858 C C . GLU A 1 111 ? -10.142 2.797 0.911 1.00 97.94 111 GLU A C 1
ATOM 860 O O . GLU A 1 111 ? -10.005 2.476 -0.268 1.00 97.94 111 GLU A O 1
ATOM 865 N N . CYS A 1 112 ? -9.306 2.360 1.861 1.00 97.06 112 CYS A N 1
ATOM 866 C CA . CYS A 1 112 ? -8.206 1.433 1.595 1.00 97.06 112 CYS A CA 1
ATOM 867 C C . CYS A 1 112 ? -8.717 0.039 1.187 1.00 97.06 112 CYS A C 1
ATOM 869 O O . CYS A 1 112 ? -8.225 -0.535 0.214 1.00 97.06 112 CYS A O 1
ATOM 871 N N . LEU A 1 113 ? -9.726 -0.493 1.885 1.00 96.31 113 LEU A N 1
ATOM 872 C CA . LEU A 1 113 ? -10.340 -1.785 1.551 1.00 96.31 113 LEU A CA 1
ATOM 873 C C . LEU A 1 113 ? -10.997 -1.751 0.167 1.00 96.31 113 LEU A C 1
ATOM 875 O O . LEU A 1 113 ? -10.774 -2.652 -0.641 1.00 96.31 113 LEU A O 1
ATOM 879 N N . ASP A 1 114 ? -11.745 -0.690 -0.133 1.00 96.75 114 ASP A N 1
ATOM 880 C CA . ASP A 1 114 ? -12.397 -0.504 -1.429 1.00 96.75 114 ASP A CA 1
ATOM 881 C C . ASP A 1 114 ? -11.354 -0.368 -2.551 1.00 96.75 114 ASP A C 1
ATOM 883 O O . ASP A 1 114 ? -11.519 -0.938 -3.634 1.00 96.75 114 ASP A O 1
ATOM 887 N N . PHE A 1 115 ? -10.226 0.302 -2.284 1.00 95.56 115 PHE A N 1
ATOM 888 C CA . PHE A 1 115 ? -9.100 0.367 -3.215 1.00 95.56 115 PHE A CA 1
ATOM 889 C C . PHE A 1 115 ? -8.524 -1.026 -3.512 1.00 95.56 115 PHE A C 1
ATOM 891 O O . PHE A 1 115 ? -8.432 -1.409 -4.682 1.00 95.56 115 PHE A O 1
ATOM 898 N N . ILE A 1 116 ? -8.201 -1.809 -2.477 1.00 93.12 116 ILE A N 1
ATOM 899 C CA . ILE A 1 116 ? -7.686 -3.185 -2.609 1.00 93.12 116 ILE A CA 1
ATOM 900 C C . ILE A 1 116 ? -8.673 -4.073 -3.374 1.00 93.12 116 ILE A C 1
ATOM 902 O O . ILE A 1 116 ? -8.263 -4.878 -4.219 1.00 93.12 116 ILE A O 1
ATOM 906 N N . TYR A 1 117 ? -9.970 -3.923 -3.103 1.00 91.69 117 TYR A N 1
ATOM 907 C CA . TYR A 1 117 ? -11.019 -4.655 -3.800 1.00 91.69 117 TYR A CA 1
ATOM 908 C C . TYR A 1 117 ? -11.076 -4.283 -5.284 1.00 91.69 117 TYR A C 1
ATOM 910 O O . TYR A 1 117 ? -10.991 -5.161 -6.143 1.00 91.69 117 TYR A O 1
ATOM 918 N N . SER A 1 118 ? -11.144 -2.984 -5.592 1.00 91.50 118 SER A N 1
ATOM 919 C CA . SER A 1 118 ? -11.277 -2.467 -6.962 1.00 91.50 118 SER A CA 1
ATOM 920 C C . SER A 1 118 ? -10.108 -2.857 -7.869 1.00 91.50 118 SER A C 1
ATOM 922 O O . SER A 1 118 ? -10.298 -3.130 -9.053 1.00 91.50 118 SER A O 1
ATOM 924 N N . LYS A 1 119 ? -8.899 -2.926 -7.305 1.00 88.12 119 LYS A N 1
ATOM 925 C CA . LYS A 1 119 ? -7.674 -3.331 -7.999 1.00 88.12 119 LYS A CA 1
ATOM 926 C C . LYS A 1 119 ? -7.441 -4.842 -7.979 1.00 88.12 119 LYS A C 1
ATOM 928 O O . LYS A 1 119 ? -6.443 -5.294 -8.524 1.00 88.12 119 LYS A O 1
ATOM 933 N N . GLN A 1 120 ? -8.345 -5.610 -7.362 1.00 87.44 120 GLN A N 1
ATOM 934 C CA . GLN A 1 120 ? -8.248 -7.064 -7.199 1.00 87.44 120 GLN A CA 1
ATOM 935 C C . GLN A 1 120 ? -6.934 -7.522 -6.540 1.00 87.44 120 GLN A C 1
ATOM 937 O O . GLN A 1 120 ? -6.517 -8.663 -6.712 1.00 87.44 120 GLN A O 1
ATOM 942 N N . LEU A 1 121 ? -6.301 -6.667 -5.724 1.00 86.69 121 LEU A N 1
ATOM 943 C CA . LEU A 1 121 ? -4.990 -6.954 -5.113 1.00 86.69 121 LEU A CA 1
ATOM 944 C C . LEU A 1 121 ? -5.057 -8.068 -4.056 1.00 86.69 121 LEU A C 1
ATOM 946 O O . LEU A 1 121 ? -4.036 -8.613 -3.659 1.00 86.69 121 LEU A O 1
ATOM 950 N N . HIS A 1 122 ? -6.265 -8.406 -3.605 1.00 81.75 122 HIS A N 1
ATOM 951 C CA . HIS A 1 122 ? -6.544 -9.461 -2.636 1.00 81.75 122 HIS A CA 1
ATOM 952 C C . HIS A 1 122 ? -6.655 -10.861 -3.263 1.00 81.75 122 HIS A C 1
ATOM 954 O O . HIS A 1 122 ? -6.804 -11.830 -2.529 1.00 81.75 122 HIS A O 1
ATOM 960 N N . ARG A 1 123 ? -6.622 -10.992 -4.598 1.00 77.81 123 ARG A N 1
ATOM 961 C CA . ARG A 1 123 ? -6.885 -12.268 -5.290 1.00 77.81 123 ARG A CA 1
ATOM 962 C C . ARG A 1 123 ? -5.651 -13.137 -5.552 1.00 77.81 123 ARG A C 1
ATOM 964 O O . ARG A 1 123 ? -5.807 -14.216 -6.108 1.00 77.81 123 ARG A O 1
ATOM 971 N N . GLY A 1 124 ? -4.458 -12.705 -5.135 1.00 61.22 124 GLY A N 1
ATOM 972 C CA . GLY A 1 124 ? -3.207 -13.346 -5.553 1.00 61.22 124 GLY A CA 1
ATOM 973 C C . GLY A 1 124 ? -2.970 -13.163 -7.058 1.00 61.22 124 GLY A C 1
ATOM 974 O O . GLY A 1 124 ? -3.879 -12.822 -7.812 1.00 61.22 124 GLY A O 1
ATOM 975 N N . GLY A 1 125 ? -1.728 -13.293 -7.504 1.00 53.34 125 GLY A N 1
ATOM 976 C CA . GLY A 1 125 ? -1.367 -13.208 -8.915 1.00 53.34 125 GLY A CA 1
ATOM 977 C C . GLY A 1 12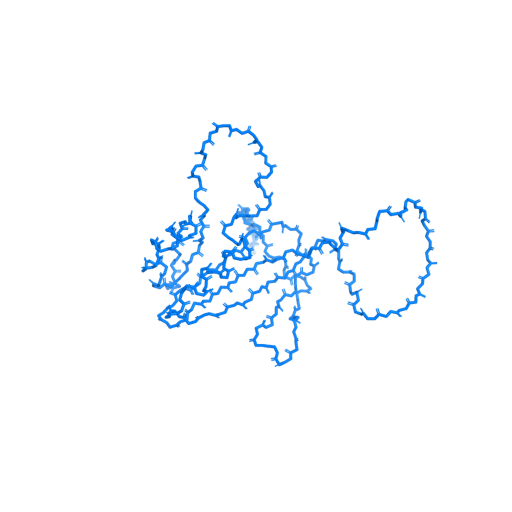5 ? -2.102 -14.237 -9.779 1.00 53.34 125 GLY A C 1
ATOM 978 O O . GLY A 1 125 ? -2.802 -15.128 -9.303 1.00 53.34 125 GLY A O 1
ATOM 979 N N . MET A 1 126 ? -1.939 -14.094 -11.093 1.00 42.69 126 MET A N 1
ATOM 980 C CA . MET A 1 126 ? -2.551 -14.888 -12.170 1.00 42.69 126 MET A CA 1
ATOM 981 C C . MET A 1 126 ? -2.289 -16.417 -12.092 1.00 42.69 126 MET A C 1
ATOM 983 O O . MET A 1 126 ? -2.741 -17.180 -12.942 1.00 42.69 126 MET A O 1
ATOM 987 N N . ASP A 1 127 ? -1.578 -16.900 -11.083 1.00 41.38 127 ASP A N 1
ATOM 988 C CA . ASP A 1 127 ? -1.185 -18.287 -10.855 1.00 41.38 127 ASP A CA 1
ATOM 989 C C . ASP A 1 127 ? -2.324 -19.224 -10.391 1.00 41.38 127 ASP A C 1
ATOM 991 O O . ASP A 1 127 ? -2.121 -20.432 -10.305 1.00 41.38 127 ASP A O 1
ATOM 995 N N . SER A 1 128 ? -3.566 -18.740 -10.241 1.00 43.28 128 SER A N 1
ATOM 996 C CA . SER A 1 128 ? -4.747 -19.614 -10.052 1.00 43.28 128 SER A CA 1
ATOM 997 C C . SER A 1 128 ? -5.331 -20.209 -11.347 1.00 43.28 128 SER A C 1
ATOM 999 O O . SER A 1 128 ? -6.397 -20.827 -11.325 1.00 43.28 128 SER A O 1
ATOM 1001 N N . PHE A 1 129 ? -4.646 -20.100 -12.491 1.00 34.97 129 PHE A N 1
ATOM 1002 C CA . PHE A 1 129 ? -4.950 -20.928 -13.665 1.00 34.97 129 PHE A CA 1
ATOM 1003 C C . PHE A 1 129 ? -4.260 -22.293 -13.578 1.00 34.97 129 PHE A C 1
ATOM 1005 O O . PHE A 1 129 ? -3.417 -22.629 -14.409 1.00 34.97 129 PHE A O 1
ATOM 1012 N N . HIS A 1 130 ? -4.646 -23.117 -12.602 1.00 31.77 130 HIS A N 1
ATOM 1013 C CA . HIS A 1 130 ? -4.525 -24.562 -12.758 1.00 31.77 130 HIS A CA 1
ATOM 1014 C C . HIS A 1 130 ? -5.498 -25.318 -11.837 1.00 31.77 130 HIS A C 1
ATOM 1016 O O . HIS A 1 130 ? -5.429 -25.228 -10.618 1.00 31.77 130 HIS A O 1
ATOM 1022 N N . TRP A 1 131 ? -6.329 -26.136 -12.490 1.00 29.75 131 TRP A N 1
ATOM 1023 C CA . TRP A 1 131 ? -7.210 -27.191 -11.975 1.00 29.75 131 TRP A CA 1
ATOM 1024 C C . TRP A 1 131 ? -8.582 -26.752 -11.450 1.00 29.75 131 TRP A C 1
ATOM 1026 O O . TRP A 1 131 ? -8.787 -26.429 -10.287 1.00 29.75 131 TRP A O 1
ATOM 1036 N N . HIS A 1 132 ? -9.565 -26.915 -12.342 1.00 37.69 132 HIS A N 1
ATOM 1037 C CA . HIS A 1 132 ? -10.805 -27.625 -12.028 1.00 37.69 132 HIS A CA 1
ATOM 1038 C C . HIS A 1 132 ? -10.534 -28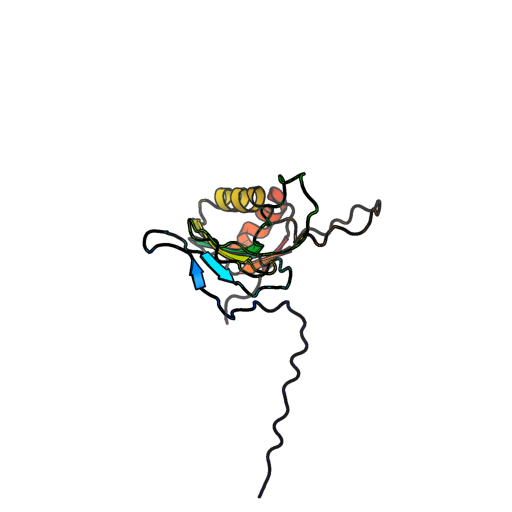.708 -10.966 1.00 37.69 132 HIS A C 1
ATOM 1040 O O . HIS A 1 132 ? -10.073 -29.804 -11.279 1.00 37.69 132 HIS A O 1
ATOM 1046 N N . SER A 1 133 ? -10.788 -28.393 -9.706 1.00 36.12 133 SER A N 1
ATOM 1047 C CA . SER A 1 133 ? -10.941 -29.379 -8.652 1.00 36.12 133 SER A CA 1
ATOM 1048 C C . SER A 1 133 ? -12.122 -28.912 -7.828 1.00 36.12 133 SER A C 1
ATOM 1050 O O . SER A 1 133 ? -12.127 -27.806 -7.297 1.00 36.12 133 SER A O 1
ATOM 1052 N N . GLU A 1 134 ? -13.167 -29.727 -7.814 1.00 40.66 134 GLU A N 1
ATOM 1053 C CA . GLU A 1 134 ? -14.462 -29.491 -7.173 1.00 40.66 134 GLU A CA 1
ATOM 1054 C C . GLU A 1 134 ? -14.360 -29.573 -5.637 1.00 40.66 134 GLU A C 1
ATOM 1056 O O . GLU A 1 134 ? -15.186 -30.184 -4.962 1.00 40.66 134 GLU A O 1
ATOM 1061 N N . VAL A 1 135 ? -13.323 -28.960 -5.068 1.00 39.66 135 VAL A N 1
ATOM 1062 C CA . VAL A 1 135 ? -13.073 -28.872 -3.633 1.00 39.66 135 VAL A CA 1
ATOM 1063 C C . VAL A 1 135 ? -13.001 -27.384 -3.293 1.00 39.66 135 VAL A C 1
ATOM 1065 O O . VAL A 1 135 ? -12.199 -26.675 -3.899 1.00 39.66 135 VAL A O 1
ATOM 1068 N N . PRO A 1 136 ? -13.828 -26.866 -2.364 1.00 42.25 136 PRO A N 1
ATOM 1069 C CA . PRO A 1 136 ? -13.761 -25.471 -1.959 1.00 42.25 136 PRO A CA 1
ATOM 1070 C C . PRO A 1 136 ? -12.484 -25.276 -1.138 1.00 42.25 136 PRO A C 1
ATOM 1072 O O . PRO A 1 136 ? -12.493 -25.380 0.090 1.00 42.25 136 PRO A O 1
ATOM 1075 N N . ASN A 1 137 ? -11.364 -25.047 -1.822 1.00 42.28 137 ASN A N 1
ATOM 1076 C CA . ASN A 1 137 ? -10.106 -24.689 -1.193 1.00 42.28 137 ASN A CA 1
ATOM 1077 C C . ASN A 1 137 ? -10.259 -23.272 -0.636 1.00 42.28 137 ASN A C 1
ATOM 1079 O O . ASN A 1 137 ? -10.085 -22.266 -1.314 1.00 42.28 137 ASN A O 1
ATOM 1083 N N . ASN A 1 138 ? -10.662 -23.229 0.629 1.00 46.34 138 ASN A N 1
ATOM 1084 C CA . ASN A 1 138 ? -10.707 -22.078 1.521 1.00 46.34 138 ASN A CA 1
ATOM 1085 C C . ASN A 1 138 ? -9.278 -21.619 1.874 1.00 46.34 138 ASN A C 1
ATOM 1087 O O . ASN A 1 138 ? -8.927 -21.468 3.045 1.00 46.34 138 ASN A O 1
ATOM 1091 N N . GLU A 1 139 ? -8.414 -21.475 0.871 1.00 55.75 139 GLU A N 1
ATOM 1092 C CA . GLU A 1 139 ? -7.132 -20.808 1.043 1.00 55.75 139 GLU A CA 1
ATOM 1093 C C . GLU A 1 139 ? -7.381 -19.309 0.921 1.00 55.75 139 GLU A C 1
ATOM 1095 O O . GLU A 1 139 ? -7.286 -18.698 -0.140 1.00 55.75 139 GLU A O 1
ATOM 1100 N N . ASN A 1 140 ? -7.810 -18.718 2.038 1.00 63.69 140 ASN A N 1
ATOM 1101 C CA . ASN A 1 140 ? -7.931 -17.272 2.148 1.00 63.69 140 ASN A CA 1
ATOM 1102 C C . ASN A 1 140 ? -6.585 -16.655 1.771 1.00 63.69 140 ASN A C 1
ATOM 1104 O O . ASN A 1 140 ? -5.568 -16.982 2.388 1.00 63.69 140 ASN A O 1
ATOM 1108 N N . ALA A 1 141 ? -6.579 -15.760 0.784 1.00 77.69 141 ALA A N 1
ATOM 1109 C CA . ALA A 1 141 ? -5.367 -15.049 0.414 1.00 77.69 141 ALA A CA 1
ATOM 1110 C C . ALA A 1 141 ? -4.782 -14.349 1.652 1.00 77.69 141 ALA A C 1
ATOM 1112 O O . ALA A 1 141 ? -5.512 -13.787 2.478 1.00 77.69 141 ALA A O 1
ATOM 1113 N N . VAL A 1 142 ? -3.462 -14.423 1.804 1.00 85.44 142 VAL A N 1
ATOM 1114 C CA . VAL A 1 142 ? -2.750 -13.854 2.950 1.00 85.44 142 VAL A CA 1
ATOM 1115 C C . VAL A 1 142 ? -2.049 -12.577 2.512 1.00 85.44 142 VAL A C 1
ATOM 1117 O O . VAL A 1 142 ? -1.279 -12.583 1.553 1.00 85.44 142 VAL A O 1
ATOM 1120 N N . ILE A 1 143 ? -2.301 -11.480 3.223 1.00 88.00 143 ILE A N 1
ATOM 1121 C CA . ILE A 1 143 ? -1.598 -10.211 3.027 1.00 88.00 143 ILE A CA 1
ATOM 1122 C C . ILE A 1 143 ? -0.640 -10.021 4.194 1.00 88.00 143 ILE A C 1
ATOM 1124 O O . ILE A 1 143 ? -1.054 -9.991 5.353 1.00 88.00 143 ILE A O 1
ATOM 1128 N N . LYS A 1 144 ? 0.643 -9.848 3.880 1.00 88.06 144 LYS A N 1
ATOM 1129 C CA . LYS A 1 144 ? 1.650 -9.465 4.869 1.00 88.06 144 LYS A CA 1
ATOM 1130 C C . LYS A 1 144 ? 1.497 -7.992 5.215 1.00 88.06 144 LYS A C 1
ATOM 1132 O O . LYS A 1 144 ? 1.466 -7.145 4.314 1.00 88.06 144 LYS A O 1
ATOM 1137 N N . ALA A 1 145 ? 1.423 -7.689 6.506 1.00 92.75 145 ALA A N 1
ATOM 1138 C CA . ALA A 1 145 ? 1.313 -6.319 6.975 1.00 92.75 145 ALA A CA 1
ATOM 1139 C C . ALA A 1 145 ? 2.184 -6.018 8.198 1.00 92.75 145 ALA A C 1
ATOM 1141 O O . ALA A 1 145 ? 2.358 -6.858 9.078 1.00 92.75 145 ALA A O 1
ATOM 1142 N N . THR A 1 146 ? 2.686 -4.789 8.274 1.00 93.75 146 THR A N 1
ATOM 1143 C CA . THR A 1 146 ? 3.356 -4.216 9.450 1.00 93.75 146 THR A CA 1
ATOM 1144 C C . THR A 1 146 ? 2.441 -3.202 10.143 1.00 93.75 146 THR A C 1
ATOM 1146 O O . THR A 1 146 ? 1.326 -2.927 9.681 1.00 93.75 146 THR A O 1
ATOM 1149 N N . GLY A 1 147 ? 2.893 -2.633 11.261 1.00 93.62 147 GLY A N 1
ATOM 1150 C CA . GLY A 1 147 ? 2.107 -1.667 12.023 1.00 93.62 147 GLY A CA 1
ATOM 1151 C C . GLY A 1 147 ? 1.219 -2.303 13.082 1.00 93.62 147 GLY A C 1
ATOM 1152 O O . GLY A 1 147 ? 0.675 -3.396 12.915 1.00 93.62 147 GLY A O 1
ATOM 1153 N N . GLY A 1 148 ? 1.004 -1.583 14.186 1.00 93.50 148 GLY A N 1
ATOM 1154 C CA . GLY A 1 148 ? 0.061 -2.005 15.231 1.00 93.50 148 GLY A CA 1
ATOM 1155 C C . GLY A 1 148 ? -1.376 -2.191 14.716 1.00 93.50 148 GLY A C 1
ATOM 1156 O O . GLY A 1 148 ? -2.158 -2.960 15.281 1.00 93.50 148 GLY A O 1
ATOM 1157 N N . GLY A 1 149 ? -1.729 -1.534 13.609 1.00 94.56 149 GLY A N 1
ATOM 1158 C CA . GLY A 1 149 ? -3.013 -1.698 12.943 1.00 94.56 149 GLY A CA 1
ATOM 1159 C C . GLY A 1 149 ? -3.199 -3.057 12.262 1.00 94.56 149 GLY A C 1
ATOM 1160 O O . GLY A 1 149 ? -4.342 -3.491 12.138 1.00 94.56 149 GLY A O 1
ATOM 1161 N N . ALA A 1 150 ? -2.124 -3.766 11.892 1.00 94.00 150 ALA A N 1
ATOM 1162 C CA . ALA A 1 150 ? -2.218 -5.111 11.317 1.00 94.00 150 ALA A CA 1
ATOM 1163 C C . ALA A 1 150 ? -2.951 -6.074 12.262 1.00 94.00 150 ALA A C 1
ATOM 1165 O O . ALA A 1 150 ? -3.784 -6.859 11.822 1.00 94.00 150 ALA A O 1
ATOM 1166 N N . TYR A 1 151 ? -2.712 -5.945 13.572 1.00 92.75 151 TYR A N 1
ATOM 1167 C CA . TYR A 1 151 ? -3.456 -6.682 14.592 1.00 92.75 151 TYR A CA 1
ATOM 1168 C C . TYR A 1 151 ? -4.876 -6.128 14.773 1.00 92.75 151 TYR A C 1
ATOM 1170 O O . TYR A 1 151 ? -5.850 -6.873 14.743 1.00 92.75 151 TYR A O 1
ATOM 1178 N N . LYS A 1 152 ? -5.006 -4.803 14.926 1.00 95.50 152 LYS A N 1
ATOM 1179 C CA . LYS A 1 152 ? -6.287 -4.141 15.230 1.00 95.50 152 LYS A CA 1
ATOM 1180 C C . LYS A 1 152 ? -7.372 -4.385 14.176 1.00 95.50 152 LYS A C 1
ATOM 1182 O O . LYS A 1 152 ? -8.546 -4.437 14.527 1.00 95.50 152 LYS A O 1
ATOM 1187 N N . PHE A 1 153 ? -6.996 -4.463 12.901 1.00 96.06 153 PHE A N 1
ATOM 1188 C CA . PHE A 1 153 ? -7.939 -4.528 11.784 1.00 96.06 153 PHE A CA 1
ATOM 1189 C C . PHE A 1 153 ? -7.957 -5.888 11.070 1.00 96.06 153 PHE A C 1
ATOM 1191 O O . PHE A 1 153 ? -8.618 -6.005 10.040 1.00 96.06 153 PHE A O 1
ATOM 1198 N N . ALA A 1 154 ? -7.283 -6.914 11.601 1.00 94.69 154 ALA A N 1
ATOM 1199 C CA . ALA A 1 154 ? -7.201 -8.238 10.978 1.00 94.69 154 ALA A CA 1
ATOM 1200 C C . ALA A 1 154 ? -8.585 -8.828 10.643 1.00 94.69 154 ALA A C 1
ATOM 1202 O O . ALA A 1 154 ? -8.822 -9.253 9.511 1.00 94.69 154 ALA A O 1
ATOM 1203 N N . ASP A 1 155 ? -9.522 -8.779 11.594 1.00 95.31 155 ASP A N 1
ATOM 1204 C CA . ASP A 1 155 ? -10.879 -9.306 11.400 1.00 95.31 155 ASP A CA 1
ATOM 1205 C C . ASP A 1 155 ? -11.656 -8.536 10.328 1.00 95.31 155 ASP A C 1
ATOM 1207 O O . ASP A 1 155 ? -12.379 -9.136 9.537 1.00 95.31 155 ASP A O 1
ATOM 1211 N N . LEU A 1 156 ? -11.452 -7.217 10.236 1.00 96.38 156 LEU A N 1
ATOM 1212 C CA . LEU A 1 156 ? -12.113 -6.383 9.233 1.00 96.38 156 LEU A CA 1
ATOM 1213 C C . LEU A 1 156 ? -11.660 -6.745 7.812 1.00 96.38 156 LEU A C 1
ATOM 1215 O O . LEU A 1 156 ? -12.483 -6.798 6.899 1.00 96.38 156 LEU A O 1
ATOM 1219 N N . PHE A 1 157 ? -10.366 -7.019 7.616 1.00 94.81 157 PHE A N 1
ATOM 1220 C CA . PHE A 1 157 ? -9.843 -7.502 6.334 1.00 94.81 157 PHE A CA 1
ATOM 1221 C C . PHE A 1 157 ? -10.427 -8.869 5.968 1.00 94.81 157 PHE A C 1
ATOM 1223 O O . PHE A 1 157 ? -10.836 -9.080 4.822 1.00 94.81 157 PHE A O 1
ATOM 1230 N N . LYS A 1 158 ? -10.543 -9.768 6.948 1.00 92.81 158 LYS A N 1
ATOM 1231 C CA . LYS A 1 158 ? -11.152 -11.085 6.752 1.00 92.81 158 LYS A CA 1
ATOM 1232 C C . LYS A 1 158 ? -12.627 -10.983 6.378 1.00 92.81 158 LYS A C 1
ATOM 1234 O O . LYS A 1 158 ? -13.057 -11.644 5.440 1.00 92.81 158 LYS A O 1
ATOM 1239 N N . GLU A 1 159 ? -13.386 -10.133 7.060 1.00 94.12 159 GLU A N 1
ATOM 1240 C CA . GLU A 1 159 ? -14.812 -9.927 6.798 1.00 94.12 159 GLU A CA 1
ATOM 1241 C C . GLU A 1 159 ? -15.065 -9.259 5.439 1.00 94.12 159 GLU A C 1
ATOM 1243 O O . GLU A 1 159 ? -15.932 -9.696 4.684 1.00 94.12 159 GLU A O 1
ATOM 1248 N N . ARG A 1 160 ? -14.310 -8.203 5.105 1.00 94.56 160 ARG A N 1
ATOM 1249 C CA . ARG A 1 160 ? -14.583 -7.367 3.922 1.00 94.56 160 ARG A CA 1
ATOM 1250 C C . ARG A 1 160 ? -13.946 -7.873 2.636 1.00 94.56 160 ARG A C 1
ATOM 12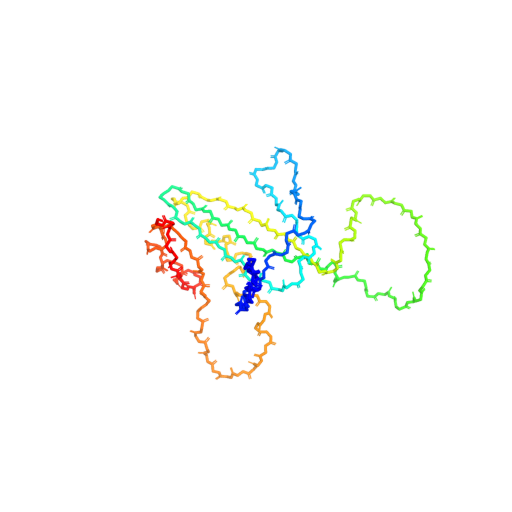52 O O . ARG A 1 160 ? -14.493 -7.620 1.566 1.00 94.56 160 ARG A O 1
ATOM 1259 N N . LEU A 1 161 ? -12.795 -8.534 2.726 1.00 91.38 161 LEU A N 1
ATOM 1260 C CA . LEU A 1 161 ? -12.021 -8.975 1.561 1.00 91.38 161 LEU A CA 1
ATOM 1261 C C . LEU A 1 161 ? -11.808 -10.492 1.517 1.00 91.38 161 LEU A C 1
ATOM 1263 O O . LEU A 1 161 ? -11.294 -10.987 0.517 1.00 91.38 161 LEU A O 1
ATOM 1267 N N . GLY A 1 162 ? -12.179 -11.233 2.567 1.00 89.88 162 GLY A N 1
ATOM 1268 C CA . GLY A 1 162 ? -11.916 -12.673 2.645 1.00 89.88 162 GLY A CA 1
ATOM 1269 C C . GLY A 1 162 ? -10.433 -13.012 2.819 1.00 89.88 162 GLY A C 1
ATOM 1270 O O . GLY A 1 162 ? -10.031 -14.138 2.548 1.00 89.88 162 GLY A O 1
ATOM 1271 N N . VAL A 1 163 ? -9.607 -12.049 3.246 1.00 89.50 163 VAL A N 1
ATOM 1272 C CA . VAL A 1 163 ? -8.150 -12.212 3.365 1.00 89.50 163 VAL A CA 1
ATOM 1273 C C . VAL A 1 163 ? -7.699 -12.230 4.810 1.00 89.50 163 VAL A C 1
ATOM 1275 O O . VAL A 1 163 ? -8.249 -11.532 5.659 1.00 89.50 163 VAL A O 1
ATOM 1278 N N . SER A 1 164 ? -6.670 -13.016 5.097 1.00 90.75 164 SER A N 1
ATOM 1279 C CA . SER A 1 164 ? -6.037 -13.020 6.415 1.00 90.75 164 SER A CA 1
ATOM 1280 C C . SER A 1 164 ? -4.823 -12.096 6.420 1.00 90.75 164 SER A C 1
ATOM 1282 O O . SER A 1 164 ? -4.045 -12.081 5.468 1.00 90.75 164 SER A O 1
ATOM 1284 N N . ILE A 1 165 ? -4.665 -11.312 7.486 1.00 91.25 165 ILE A N 1
ATOM 1285 C CA . ILE A 1 165 ? -3.478 -10.478 7.689 1.00 91.25 165 ILE A CA 1
ATOM 1286 C C . ILE A 1 165 ? -2.430 -11.288 8.449 1.00 91.25 165 ILE A C 1
ATOM 1288 O O . ILE A 1 165 ? -2.679 -11.736 9.568 1.00 91.25 165 ILE A O 1
ATOM 1292 N N . GLU A 1 166 ? -1.252 -11.451 7.853 1.00 88.62 166 GLU A N 1
ATOM 1293 C CA . GLU A 1 166 ? -0.067 -11.978 8.528 1.00 88.62 166 GLU A CA 1
ATOM 1294 C C . GLU A 1 166 ? 0.769 -10.793 9.015 1.00 88.62 166 GLU A C 1
ATOM 1296 O O . GLU A 1 166 ? 1.304 -10.022 8.216 1.00 88.62 166 GLU A O 1
ATOM 1301 N N . LYS A 1 167 ? 0.840 -10.617 10.338 1.00 86.25 167 LYS A N 1
ATOM 1302 C CA . LYS A 1 167 ? 1.640 -9.551 10.938 1.00 86.25 167 LYS A CA 1
ATOM 1303 C C . LYS A 1 167 ? 3.123 -9.906 10.828 1.00 86.25 167 LYS A C 1
ATOM 1305 O O . LYS A 1 167 ? 3.558 -10.908 11.385 1.00 86.25 167 LYS A O 1
ATOM 1310 N N . GLU A 1 168 ? 3.891 -9.025 10.210 1.00 84.31 168 GLU A N 1
ATOM 1311 C CA . GLU A 1 168 ? 5.351 -9.013 10.290 1.00 84.31 168 GLU A CA 1
ATOM 1312 C C . GLU A 1 168 ? 5.779 -8.022 11.393 1.00 84.31 168 GLU A C 1
ATOM 1314 O O . GLU A 1 168 ? 5.073 -7.048 11.693 1.00 84.31 168 GLU A O 1
ATOM 1319 N N . ASP A 1 169 ? 6.895 -8.285 12.072 1.00 81.06 169 ASP A N 1
ATOM 1320 C CA . ASP A 1 169 ? 7.386 -7.387 13.122 1.00 81.06 169 ASP A CA 1
ATOM 1321 C C . ASP A 1 169 ? 7.945 -6.085 12.533 1.00 81.06 169 ASP A C 1
ATOM 1323 O O . ASP A 1 169 ? 8.668 -6.080 11.537 1.00 81.06 169 ASP A O 1
ATOM 1327 N N . GLU A 1 170 ? 7.584 -4.960 13.156 1.00 69.81 170 GLU A N 1
ATOM 1328 C CA . GLU A 1 170 ? 8.246 -3.682 12.897 1.00 69.81 170 GLU A CA 1
ATOM 1329 C C . GLU A 1 170 ? 9.664 -3.783 13.466 1.00 69.81 170 GLU A C 1
ATOM 1331 O O . GLU A 1 170 ? 9.815 -4.334 14.551 1.00 69.81 170 GLU A O 1
ATOM 1336 N N . MET A 1 171 ? 10.683 -3.324 12.720 1.00 57.94 171 MET A N 1
ATOM 1337 C CA . MET A 1 171 ? 12.105 -3.481 13.074 1.00 57.94 171 MET A CA 1
ATOM 1338 C C . MET A 1 171 ? 12.350 -3.362 14.588 1.00 57.94 171 MET A C 1
ATOM 1340 O O . MET A 1 171 ? 12.090 -2.305 15.164 1.00 57.94 171 MET A O 1
ATOM 1344 N N . ASN A 1 172 ? 12.858 -4.441 15.193 1.00 47.72 172 ASN A N 1
ATOM 1345 C CA . ASN A 1 172 ? 13.375 -4.440 16.563 1.00 47.72 172 ASN A CA 1
ATOM 1346 C C . ASN A 1 172 ? 14.780 -3.837 16.608 1.00 47.72 172 ASN A C 1
ATOM 1348 O O . ASN A 1 172 ? 15.592 -4.187 15.718 1.00 47.72 172 ASN A O 1
#

pLDDT: mean 72.28, std 22.53, range [29.75, 98.12]

Secondary structure (DSSP, 8-state):
--------------------TT-EEES-TT-SS-EEEETT--S----EEEEE-SSEEEEEEEEE-----SS---------------S------SS-EEEEEEEEEGGGHHHHHHHHHHTTTTS--GGG-S----S------EEEEESHHHHHTHHHHHHHHS-EEEEPPP--

Foldseek 3Di:
DDDDDDDDPPPPDPDQDQQCVVWDFADDPPDPWTKIKRLQAADDDLDWEWEQAPWKIKIKGKDQDDPPPDDDPDDDDDDDDDDDDDDDCPPRPSGIIIITIDMDTNVVVVVVLVVCVVVVSQVGPPVPPDDDDPDPPLPRREYEYEYPVLVVCQVVCCVRPVHGYDYDYDDD

InterPro domains:
  IPR004567 Type II pantothenate kinase [PF03630] (47-172)
  IPR004567 Type II pantothenate kinase [PTHR12280] (16-172)
  IPR043129 ATPase, nucleotide binding domain [SSF53067] (45-172)

Sequence (172 aa):
MATATGNSIHLSSSRPQLDLSGAAIQGNFEERDPTILLPNQSDDISHLALDIGGSLIKLVYFSRHEDRSANDRRKKSVKVRLDVSDGTSRSYPILGGRLHFVKFETTKINECLDFIYSKQLHRGGMDSFHWHSEVPNNENAVIKATGGGAYKFADLFKERLGVSIEKEDEMN